Protein AF-A0A517R2V0-F1 (afdb_monomer_lite)

Sequence (103 aa):
MGILGSPGMGEMLVVGVIALLLFGKRLPEVARNVGKSVNELKRAMSGFTSEIDSVNRDLRSPTSSTPPSRSMPGREPTDETEFDVAAPKFSPPAAPVDAESKA

pLDDT: mean 74.87, std 18.7, range [41.28, 96.94]

Secondary structure (DSSP, 8-state):
----S---HHHHHHHHHHHHHHHGGGHHHHHHHHHHHHHHHHHHHHHHHHHHHHHHHHHT------PPP----------------------PPPP--------

Radius of gyration: 34.38 Å; chains: 1; bounding box: 70×46×91 Å

Organism: NCBI:txid2527980

Foldseek 3Di:
DDPDDDCDPVNVVVVVVVLCVVQPPCSVVVCVVVVVVVVVVVVVVVVVVVVVVVVVVVVVDDDDPDDPPPDDDDDDDDDDDDDDDCDPPPDPPDDDPDDDDDD

Structure (mmCIF, N/CA/C/O backbone):
data_AF-A0A517R2V0-F1
#
_entry.id   AF-A0A517R2V0-F1
#
loop_
_atom_site.group_PDB
_atom_site.id
_atom_site.type_symbol
_atom_site.label_atom_id
_atom_site.label_alt_id
_atom_site.label_comp_id
_atom_site.label_asym_id
_atom_site.label_entity_id
_atom_site.label_seq_id
_atom_site.pdbx_PDB_ins_code
_atom_site.Cartn_x
_atom_site.Cartn_y
_atom_site.Cartn_z
_atom_site.occupancy
_atom_site.B_iso_or_equiv
_atom_site.auth_seq_id
_atom_site.auth_comp_id
_atom_site.auth_asym_id
_atom_site.auth_atom_id
_atom_site.pdbx_PDB_model_num
ATOM 1 N N . MET A 1 1 ? 28.573 -5.316 -13.680 1.00 55.03 1 MET A N 1
ATOM 2 C CA . MET A 1 1 ? 27.931 -6.484 -13.040 1.00 55.03 1 MET A CA 1
ATOM 3 C C . MET A 1 1 ? 27.838 -6.207 -11.545 1.00 55.03 1 MET A C 1
ATOM 5 O O . MET A 1 1 ? 28.774 -6.499 -10.820 1.00 55.03 1 MET A O 1
ATOM 9 N N . GLY A 1 2 ? 26.768 -5.542 -11.103 1.00 61.50 2 GLY A N 1
ATOM 10 C CA . GLY A 1 2 ? 26.619 -5.099 -9.715 1.00 61.50 2 GLY A CA 1
ATOM 11 C C . GLY A 1 2 ? 25.208 -4.576 -9.473 1.00 61.50 2 GLY A C 1
ATOM 12 O O . GLY A 1 2 ? 24.913 -3.447 -9.833 1.00 61.50 2 GLY A O 1
ATOM 13 N N . ILE A 1 3 ? 24.363 -5.436 -8.905 1.00 61.50 3 ILE A N 1
ATOM 14 C CA . ILE A 1 3 ? 22.927 -5.228 -8.618 1.00 61.50 3 ILE A CA 1
ATOM 15 C C . ILE A 1 3 ? 22.645 -5.371 -7.107 1.00 61.50 3 ILE A C 1
ATOM 17 O O . ILE A 1 3 ? 21.580 -5.800 -6.683 1.00 61.50 3 ILE A O 1
ATOM 21 N N . LEU A 1 4 ? 23.662 -5.120 -6.274 1.00 67.94 4 LEU A N 1
ATOM 22 C CA . LEU A 1 4 ? 23.711 -5.518 -4.858 1.00 67.94 4 LEU A CA 1
ATOM 23 C C . LEU A 1 4 ? 23.807 -4.315 -3.902 1.00 67.94 4 LEU A C 1
ATOM 25 O O . LEU A 1 4 ? 24.388 -4.417 -2.826 1.00 67.94 4 LEU A O 1
ATOM 29 N N . GLY A 1 5 ? 23.268 -3.159 -4.302 1.00 70.44 5 GLY A N 1
ATOM 30 C CA . GLY A 1 5 ? 23.447 -1.890 -3.589 1.00 70.44 5 GLY A CA 1
ATOM 31 C C . GLY A 1 5 ? 22.210 -0.997 -3.611 1.00 70.44 5 GLY A C 1
ATOM 32 O O . GLY A 1 5 ? 22.304 0.138 -4.059 1.00 70.44 5 GLY A O 1
ATOM 33 N N . SER A 1 6 ? 21.086 -1.510 -3.095 1.00 71.75 6 SER A N 1
ATOM 34 C CA . SER A 1 6 ? 19.742 -0.906 -3.146 1.00 71.75 6 SER A CA 1
ATOM 35 C C . SER A 1 6 ? 19.133 -0.858 -4.559 1.00 71.75 6 SER A C 1
ATOM 37 O O . SER A 1 6 ? 19.790 -0.381 -5.485 1.00 71.75 6 SER A O 1
ATOM 39 N N . PRO A 1 7 ? 17.874 -1.301 -4.756 1.00 75.56 7 PRO A N 1
ATOM 40 C CA . PRO A 1 7 ? 17.208 -1.156 -6.041 1.00 75.56 7 PRO A CA 1
ATOM 41 C C . PRO A 1 7 ? 16.951 0.324 -6.329 1.00 75.56 7 PRO A C 1
ATOM 43 O O . PRO A 1 7 ? 16.073 0.961 -5.740 1.00 75.56 7 PRO A O 1
ATOM 46 N N . GLY A 1 8 ? 17.750 0.885 -7.235 1.00 85.62 8 GLY A N 1
ATOM 47 C CA . GLY A 1 8 ? 17.624 2.275 -7.657 1.00 85.62 8 GLY A CA 1
ATOM 48 C C . GLY A 1 8 ? 16.290 2.547 -8.359 1.00 85.62 8 GLY A C 1
ATOM 49 O O . GLY A 1 8 ? 15.601 1.632 -8.811 1.00 85.62 8 GLY A O 1
ATOM 50 N N . MET A 1 9 ? 15.950 3.830 -8.525 1.00 87.62 9 MET A N 1
ATOM 51 C CA . MET A 1 9 ? 14.705 4.261 -9.187 1.00 87.62 9 MET A CA 1
ATOM 52 C C . MET A 1 9 ? 14.493 3.595 -10.563 1.00 87.62 9 MET A C 1
ATOM 54 O O . MET A 1 9 ? 13.367 3.260 -10.920 1.00 87.62 9 MET A O 1
ATOM 58 N N . GLY A 1 10 ? 15.576 3.350 -11.313 1.00 89.62 10 GLY A N 1
ATOM 59 C CA . GLY A 1 10 ? 15.531 2.637 -12.593 1.00 89.62 10 GLY A CA 1
ATOM 60 C C . GLY A 1 10 ? 15.111 1.166 -12.474 1.00 89.62 10 GLY A C 1
ATOM 61 O O . GLY A 1 10 ? 14.281 0.711 -13.255 1.00 89.62 10 GLY A O 1
ATOM 62 N N . GLU A 1 11 ? 15.615 0.430 -11.479 1.00 88.88 11 GLU A N 1
ATOM 63 C CA . GLU A 1 11 ? 15.230 -0.973 -11.255 1.00 88.88 11 GLU A CA 1
ATOM 64 C C . GLU A 1 11 ? 13.774 -1.078 -10.788 1.00 88.88 11 GLU A C 1
ATOM 66 O O . GLU A 1 11 ? 13.020 -1.908 -11.297 1.00 88.88 11 GLU A O 1
ATOM 71 N N . MET A 1 12 ? 13.339 -0.174 -9.902 1.00 92.19 12 MET A N 1
ATOM 72 C CA . MET A 1 12 ? 11.935 -0.073 -9.485 1.00 92.19 12 MET A CA 1
ATOM 73 C C . MET A 1 12 ? 10.994 0.238 -10.659 1.00 92.19 12 MET A C 1
ATOM 75 O O . MET A 1 12 ? 9.905 -0.331 -10.732 1.00 92.19 12 MET A O 1
ATOM 79 N N . LEU A 1 13 ? 11.419 1.073 -11.615 1.00 93.81 13 LEU A N 1
ATOM 80 C CA . LEU A 1 13 ? 10.674 1.312 -12.854 1.00 93.81 13 LEU A CA 1
ATOM 81 C C . LEU A 1 13 ? 10.568 0.050 -13.721 1.00 93.81 13 LEU A C 1
ATOM 83 O O . LEU A 1 13 ? 9.475 -0.270 -14.183 1.00 93.81 13 LEU A O 1
ATOM 87 N N . VAL A 1 14 ? 11.664 -0.692 -13.914 1.00 94.81 14 VAL A N 1
ATOM 88 C CA . VAL A 1 14 ? 11.663 -1.942 -14.699 1.00 94.81 14 VAL A CA 1
ATOM 89 C C . VAL A 1 14 ? 10.756 -2.997 -14.058 1.00 94.81 14 VAL A C 1
ATOM 91 O O . VAL A 1 14 ? 9.918 -3.580 -14.747 1.00 94.81 14 VAL A O 1
ATOM 94 N N . VAL A 1 15 ? 10.851 -3.199 -12.739 1.00 94.06 15 VAL A N 1
ATOM 95 C CA . VAL A 1 15 ? 9.957 -4.106 -11.995 1.00 94.06 15 VAL A CA 1
ATOM 96 C C . VAL A 1 15 ? 8.501 -3.640 -12.090 1.00 94.06 15 VAL A C 1
ATOM 98 O O . VAL A 1 15 ? 7.613 -4.460 -12.323 1.00 94.06 15 VAL A O 1
ATOM 101 N N . GLY A 1 16 ? 8.249 -2.331 -11.987 1.00 94.56 16 GLY A N 1
ATOM 102 C CA . GLY A 1 16 ? 6.924 -1.738 -12.163 1.00 94.56 16 GLY A CA 1
ATOM 103 C C . GLY A 1 16 ? 6.330 -2.002 -13.550 1.00 94.56 16 GLY A C 1
ATOM 104 O O . GLY A 1 16 ? 5.172 -2.405 -13.644 1.00 94.56 16 GLY A O 1
ATOM 105 N N . VAL A 1 17 ? 7.119 -1.858 -14.619 1.00 96.38 17 VAL A N 1
ATOM 106 C CA . VAL A 1 17 ? 6.700 -2.170 -15.998 1.00 96.38 17 VAL A CA 1
ATOM 107 C C . VAL A 1 17 ? 6.412 -3.663 -16.165 1.00 96.38 17 VAL A C 1
ATOM 109 O O . VAL A 1 17 ? 5.366 -4.012 -16.708 1.00 96.38 17 VAL A O 1
ATOM 112 N N . ILE A 1 18 ? 7.270 -4.553 -15.655 1.00 96.56 18 ILE A N 1
ATOM 113 C CA . ILE A 1 18 ? 7.037 -6.009 -15.704 1.00 96.56 18 ILE A CA 1
ATOM 114 C C . ILE A 1 18 ? 5.745 -6.373 -14.958 1.00 96.56 18 ILE A C 1
ATOM 116 O O . ILE A 1 18 ? 4.907 -7.100 -15.491 1.00 96.56 18 ILE A O 1
ATOM 120 N N . ALA A 1 19 ? 5.529 -5.821 -13.763 1.00 95.81 19 ALA A N 1
ATOM 121 C CA . ALA A 1 19 ? 4.294 -6.023 -13.013 1.00 95.81 19 ALA A CA 1
ATOM 122 C C . ALA A 1 19 ? 3.067 -5.480 -13.771 1.00 95.81 19 ALA A C 1
ATOM 124 O O . ALA A 1 19 ? 2.012 -6.115 -13.775 1.00 95.81 19 ALA A O 1
ATOM 125 N N . LEU A 1 20 ? 3.196 -4.350 -14.471 1.00 96.25 20 LEU A N 1
ATOM 126 C CA . LEU A 1 20 ? 2.124 -3.798 -15.300 1.00 96.25 20 LEU A CA 1
ATOM 127 C C . LEU A 1 20 ? 1.840 -4.656 -16.547 1.00 96.25 20 LEU A C 1
ATOM 129 O O . LEU A 1 20 ? 0.691 -4.723 -16.969 1.00 96.25 20 LEU A O 1
ATOM 133 N N . LEU A 1 21 ? 2.827 -5.362 -17.104 1.00 96.62 21 LEU A N 1
ATOM 134 C CA . LEU A 1 21 ? 2.610 -6.328 -18.190 1.00 96.62 21 LEU A CA 1
ATOM 135 C C . LEU A 1 21 ? 1.931 -7.618 -17.699 1.00 96.62 21 LEU A C 1
ATOM 137 O O . LEU A 1 21 ? 1.060 -8.144 -18.387 1.00 96.62 21 LEU A O 1
ATOM 141 N N . LEU A 1 22 ? 2.287 -8.105 -16.505 1.00 96.25 22 LEU A N 1
ATOM 142 C CA . LEU A 1 22 ? 1.713 -9.326 -15.922 1.00 96.25 22 LEU A CA 1
ATOM 143 C C . LEU A 1 22 ? 0.291 -9.122 -15.370 1.00 96.25 22 LEU A C 1
ATOM 145 O O . LEU A 1 22 ? -0.586 -9.958 -15.583 1.00 96.25 22 LEU A O 1
ATOM 149 N N . PHE A 1 23 ? 0.050 -8.018 -14.655 1.00 95.81 23 PHE A N 1
ATOM 150 C CA . PHE A 1 23 ? -1.225 -7.750 -13.977 1.00 95.81 23 PHE A CA 1
ATOM 151 C C . PHE A 1 23 ? -2.111 -6.733 -14.715 1.00 95.81 23 PHE A C 1
ATOM 153 O O . PHE A 1 23 ? -3.332 -6.719 -14.520 1.00 95.81 23 PHE A O 1
ATOM 160 N N . GLY A 1 24 ? -1.537 -5.863 -15.552 1.00 95.25 24 GLY A N 1
ATOM 161 C CA . GLY A 1 24 ? -2.267 -4.814 -16.266 1.00 95.25 24 GLY A CA 1
ATOM 162 C C . GLY A 1 24 ? -3.121 -3.955 -15.336 1.00 95.25 24 GLY A C 1
ATOM 163 O O . GLY A 1 24 ? -2.720 -3.570 -14.237 1.00 95.25 24 GLY A O 1
ATOM 164 N N . LYS A 1 25 ? -4.371 -3.728 -15.750 1.00 95.19 25 LYS A N 1
ATOM 165 C CA . LYS A 1 25 ? -5.397 -3.017 -14.970 1.00 95.19 25 LYS A CA 1
ATOM 166 C C . LYS A 1 25 ? -5.744 -3.649 -13.609 1.00 95.19 25 LYS A C 1
ATOM 168 O O . LYS A 1 25 ? -6.411 -2.993 -12.815 1.00 95.19 25 LYS A O 1
ATOM 173 N N . ARG A 1 26 ? -5.299 -4.880 -13.315 1.00 95.81 26 ARG A N 1
ATOM 174 C CA . ARG A 1 26 ? -5.482 -5.524 -12.000 1.00 95.81 26 ARG A CA 1
ATOM 175 C C . ARG A 1 26 ? -4.395 -5.153 -10.989 1.00 95.81 26 ARG A C 1
ATOM 177 O O . ARG A 1 26 ? -4.595 -5.384 -9.803 1.00 95.81 26 ARG A O 1
ATOM 184 N N . LEU A 1 27 ? -3.281 -4.538 -11.402 1.00 95.94 27 LEU A N 1
ATOM 185 C CA . LEU A 1 27 ? -2.230 -4.093 -10.477 1.00 95.94 27 LEU A CA 1
ATOM 186 C C . LEU A 1 27 ? -2.764 -3.239 -9.297 1.00 95.94 27 LEU A C 1
ATOM 188 O O . LEU A 1 27 ? -2.463 -3.585 -8.154 1.00 95.94 27 LEU A O 1
ATOM 192 N N . PRO A 1 28 ? -3.596 -2.188 -9.497 1.00 93.38 28 PRO A N 1
ATOM 193 C CA . PRO A 1 28 ? -4.162 -1.419 -8.381 1.00 93.38 28 PRO A CA 1
ATOM 194 C C . PRO A 1 28 ? -5.153 -2.217 -7.517 1.00 93.38 28 PRO A C 1
ATOM 196 O O . PRO A 1 28 ? -5.317 -1.911 -6.339 1.00 93.38 28 PRO A O 1
ATOM 199 N N . GLU A 1 29 ? -5.811 -3.236 -8.073 1.00 96.38 29 GLU A N 1
ATOM 200 C CA . GLU A 1 29 ? -6.708 -4.141 -7.342 1.00 96.38 29 GLU A CA 1
ATOM 201 C C . GLU A 1 29 ? -5.899 -5.063 -6.412 1.00 96.38 29 GLU A C 1
ATOM 203 O O . GLU A 1 29 ? -6.171 -5.129 -5.212 1.00 96.38 29 GLU A O 1
ATOM 208 N N . VAL A 1 30 ? -4.829 -5.677 -6.930 1.00 95.94 30 VAL A N 1
ATOM 209 C CA . VAL A 1 30 ? -3.884 -6.496 -6.152 1.00 95.94 30 VAL A CA 1
ATOM 210 C C . VAL A 1 30 ? -3.195 -5.660 -5.071 1.00 95.94 30 VAL A C 1
ATOM 212 O O . VAL A 1 30 ? -3.190 -6.061 -3.909 1.00 95.94 30 VAL A O 1
ATOM 215 N N . ALA A 1 31 ? -2.687 -4.471 -5.410 1.00 95.62 31 ALA A N 1
ATOM 216 C CA . ALA A 1 31 ? -2.044 -3.573 -4.449 1.00 95.62 31 ALA A CA 1
ATOM 217 C C . ALA A 1 31 ? -3.002 -3.131 -3.327 1.00 95.62 31 ALA A C 1
ATOM 219 O O . ALA A 1 31 ? -2.600 -3.064 -2.166 1.00 95.62 31 ALA A O 1
ATOM 220 N N . ARG A 1 32 ? -4.283 -2.889 -3.639 1.00 96.25 32 ARG A N 1
ATOM 221 C CA . ARG A 1 32 ? -5.324 -2.616 -2.633 1.00 96.25 32 ARG A CA 1
ATOM 222 C C . ARG A 1 32 ? -5.592 -3.818 -1.731 1.00 96.25 32 ARG A C 1
ATOM 224 O O . ARG A 1 32 ? -5.751 -3.628 -0.528 1.00 96.25 32 ARG A O 1
ATOM 231 N N . ASN A 1 33 ? -5.647 -5.027 -2.283 1.00 96.25 33 ASN A N 1
ATOM 232 C CA . ASN A 1 33 ? -5.923 -6.238 -1.510 1.00 96.25 33 ASN A CA 1
ATOM 233 C C . ASN A 1 33 ? -4.751 -6.576 -0.573 1.00 96.25 33 ASN A C 1
ATOM 235 O O . ASN A 1 33 ? -4.960 -6.707 0.630 1.00 96.25 33 ASN A O 1
ATOM 239 N N . VAL A 1 34 ? -3.516 -6.581 -1.086 1.00 96.56 34 VAL A N 1
ATOM 240 C CA . VAL A 1 34 ? -2.295 -6.747 -0.273 1.00 96.56 34 VAL A CA 1
ATOM 241 C C . VAL A 1 34 ? -2.164 -5.620 0.756 1.00 96.56 34 VAL A C 1
ATOM 243 O O . VAL A 1 34 ? -1.889 -5.877 1.925 1.00 96.56 34 VAL A O 1
ATOM 246 N N . GLY A 1 35 ? -2.421 -4.371 0.356 1.00 95.12 35 GLY A N 1
ATOM 247 C CA . GLY A 1 35 ? -2.364 -3.208 1.242 1.00 95.12 35 GLY A CA 1
ATOM 248 C C . GLY A 1 35 ? -3.349 -3.283 2.411 1.00 95.12 35 GLY A C 1
ATOM 249 O O . GLY A 1 35 ? -2.991 -2.892 3.519 1.00 95.12 35 GLY A O 1
ATOM 250 N N . LYS A 1 36 ? -4.556 -3.833 2.208 1.00 96.44 36 LYS A N 1
ATOM 251 C CA . LYS A 1 36 ? -5.505 -4.118 3.299 1.00 96.44 36 LYS A CA 1
ATOM 252 C C . LYS A 1 36 ? -4.939 -5.152 4.270 1.00 96.44 36 LYS A C 1
ATOM 254 O O . LYS A 1 36 ? -4.859 -4.852 5.457 1.00 96.44 36 LYS A O 1
ATOM 259 N N . SER A 1 37 ? -4.459 -6.294 3.771 1.00 96.12 37 SER A N 1
ATOM 260 C CA . SER A 1 37 ? -3.883 -7.356 4.609 1.00 96.12 37 SER A CA 1
ATOM 261 C C . SER A 1 37 ? -2.662 -6.885 5.410 1.00 96.12 37 SER A C 1
ATOM 263 O O . SER A 1 37 ? -2.556 -7.182 6.596 1.00 96.12 37 SER A O 1
ATOM 265 N N . VAL A 1 38 ? -1.768 -6.093 4.806 1.00 96.94 38 VAL A N 1
ATOM 266 C CA . VAL A 1 38 ? -0.617 -5.488 5.506 1.00 96.94 38 VAL A CA 1
ATOM 267 C C . VAL A 1 38 ? -1.069 -4.459 6.548 1.00 96.94 38 VAL A C 1
ATOM 269 O O . VAL A 1 38 ? -0.483 -4.372 7.626 1.00 96.94 38 VAL A O 1
ATOM 272 N N . ASN A 1 39 ? -2.119 -3.685 6.265 1.00 96.50 39 ASN A N 1
ATOM 273 C CA . ASN A 1 39 ? -2.666 -2.715 7.211 1.00 96.50 39 ASN A CA 1
ATOM 274 C C . ASN A 1 39 ? -3.324 -3.418 8.412 1.00 96.50 39 ASN A C 1
ATOM 276 O O . ASN A 1 39 ? -3.045 -3.060 9.551 1.00 96.50 39 ASN A O 1
ATOM 280 N N . GLU A 1 40 ? -4.142 -4.446 8.184 1.00 96.19 40 GLU A N 1
ATOM 281 C CA . GLU A 1 40 ? -4.736 -5.288 9.235 1.00 96.19 40 GLU A CA 1
ATOM 282 C C . GLU A 1 40 ? -3.662 -5.979 10.084 1.00 96.19 40 GLU A C 1
ATOM 284 O O . GLU A 1 40 ? -3.695 -5.851 11.310 1.00 96.19 40 GLU A O 1
ATOM 289 N N . LEU A 1 41 ? -2.644 -6.578 9.451 1.00 96.38 41 LEU A N 1
ATOM 290 C CA . LEU A 1 41 ? -1.469 -7.119 10.138 1.00 96.38 41 LEU A CA 1
ATOM 291 C C . LEU A 1 41 ? -0.783 -6.054 11.006 1.00 96.38 41 LEU A C 1
ATOM 293 O O . LEU A 1 41 ? -0.498 -6.312 12.172 1.00 96.38 41 LEU A O 1
ATOM 297 N N . LYS A 1 42 ? -0.577 -4.836 10.486 1.00 95.44 42 LYS A N 1
ATOM 298 C CA . LYS A 1 42 ? 0.015 -3.733 11.257 1.00 95.44 42 LYS A CA 1
ATOM 299 C C . LYS A 1 42 ? -0.825 -3.374 12.487 1.00 95.44 42 LYS A C 1
ATOM 301 O O . LYS A 1 42 ? -0.246 -3.184 13.552 1.00 95.44 42 LYS A O 1
ATOM 306 N N . ARG A 1 43 ? -2.161 -3.299 12.378 1.00 95.12 43 ARG A N 1
ATOM 307 C CA . ARG A 1 43 ? -3.038 -3.039 13.542 1.00 95.12 43 ARG A CA 1
ATOM 308 C C . ARG A 1 43 ? -2.936 -4.158 14.577 1.00 95.12 43 ARG A C 1
ATOM 310 O O . ARG A 1 43 ? -2.782 -3.850 15.754 1.00 95.12 43 ARG A O 1
ATOM 317 N N . ALA A 1 44 ? -2.975 -5.418 14.142 1.00 93.44 44 ALA A N 1
ATOM 318 C CA . ALA A 1 44 ? -2.826 -6.567 15.033 1.00 93.44 44 ALA A CA 1
ATOM 319 C C . ALA A 1 44 ? -1.472 -6.529 15.765 1.00 93.44 44 ALA A C 1
ATOM 321 O O . ALA A 1 44 ? -1.437 -6.565 16.991 1.00 93.44 44 ALA A O 1
ATOM 322 N N . MET A 1 45 ? -0.369 -6.343 15.030 1.00 93.94 45 MET A N 1
ATOM 323 C CA . MET A 1 45 ? 0.977 -6.216 15.604 1.00 93.94 45 MET A CA 1
ATOM 324 C C . MET A 1 45 ? 1.086 -5.054 16.600 1.00 93.94 45 MET A C 1
ATOM 326 O O . MET A 1 45 ? 1.641 -5.245 17.676 1.00 93.94 45 MET A O 1
ATOM 330 N N . SER A 1 46 ? 0.525 -3.876 16.294 1.00 93.56 46 SER A N 1
ATOM 331 C CA . SER A 1 46 ? 0.514 -2.743 17.234 1.00 93.56 46 SER A CA 1
ATOM 332 C C . SER A 1 46 ? -0.279 -3.030 18.514 1.00 93.56 46 SER A C 1
ATOM 334 O O . SER A 1 46 ? 0.145 -2.598 19.584 1.00 93.56 46 SER A O 1
ATOM 336 N N . GLY A 1 47 ? -1.385 -3.778 18.424 1.00 90.69 47 GLY A N 1
ATOM 337 C CA . GLY A 1 47 ? -2.126 -4.259 19.594 1.00 90.69 47 GLY A CA 1
ATOM 338 C C . GLY A 1 47 ? -1.266 -5.166 20.474 1.00 90.69 47 GLY A C 1
ATOM 339 O O . GLY A 1 47 ? -1.079 -4.871 21.653 1.00 90.69 47 GLY A O 1
ATOM 340 N N . PHE A 1 48 ? -0.653 -6.197 19.880 1.00 92.25 48 PHE A N 1
ATOM 341 C CA . PHE A 1 48 ? 0.223 -7.125 20.605 1.00 92.25 48 PHE A CA 1
ATOM 342 C C . PHE A 1 48 ? 1.426 -6.429 21.257 1.00 92.25 48 PHE A C 1
ATOM 344 O O . PHE A 1 48 ? 1.747 -6.730 22.403 1.00 92.25 48 PHE A O 1
ATOM 351 N N . THR A 1 49 ? 2.081 -5.474 20.582 1.00 88.06 49 THR A N 1
ATOM 352 C CA . THR A 1 49 ? 3.181 -4.704 21.196 1.00 88.06 49 THR A CA 1
ATOM 353 C C . THR A 1 49 ? 2.700 -3.91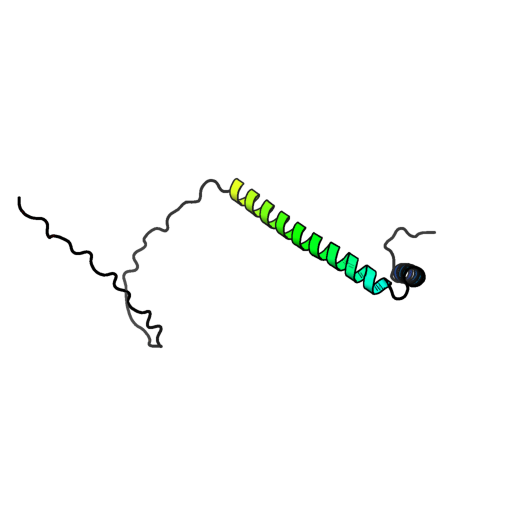9 22.418 1.00 88.06 49 THR A C 1
ATOM 355 O O . THR A 1 49 ? 3.341 -3.984 23.464 1.00 88.06 49 THR A O 1
ATOM 358 N N . SER A 1 50 ? 1.552 -3.237 22.323 1.00 87.75 50 SER A N 1
ATOM 359 C CA . SER A 1 50 ? 0.992 -2.468 23.442 1.00 87.75 50 SER A CA 1
ATOM 360 C C . SER A 1 50 ? 0.613 -3.350 24.636 1.00 87.75 50 SER A C 1
ATOM 362 O O . SER A 1 50 ? 0.774 -2.932 25.783 1.00 87.75 50 SER A O 1
ATOM 364 N N . GLU A 1 51 ? 0.107 -4.558 24.388 1.00 84.69 51 GLU A N 1
ATOM 365 C CA . GLU A 1 51 ? -0.252 -5.519 25.436 1.00 84.69 51 GLU A CA 1
ATOM 366 C C . GLU A 1 51 ? 1.001 -6.086 26.126 1.00 84.69 51 GLU A C 1
ATOM 368 O O . GLU A 1 51 ? 1.082 -6.085 27.354 1.00 84.69 51 GLU A O 1
ATOM 373 N N . ILE A 1 52 ? 2.030 -6.460 25.356 1.00 86.81 52 ILE A N 1
ATOM 374 C CA . ILE A 1 52 ? 3.318 -6.946 25.883 1.00 86.81 52 ILE A CA 1
ATOM 375 C C . ILE A 1 52 ? 4.024 -5.876 26.734 1.00 86.81 52 ILE A C 1
ATOM 377 O O . ILE A 1 52 ? 4.515 -6.190 27.821 1.00 86.81 52 ILE A O 1
ATOM 381 N N . ASP A 1 53 ? 4.048 -4.616 26.287 1.00 85.19 53 ASP A N 1
ATOM 382 C CA . ASP A 1 53 ? 4.625 -3.508 27.064 1.00 85.19 53 ASP A CA 1
ATOM 383 C C . ASP A 1 53 ? 3.837 -3.222 28.353 1.00 85.19 53 ASP A C 1
ATOM 385 O O . ASP A 1 53 ? 4.431 -2.837 29.366 1.00 85.19 53 ASP A O 1
ATOM 389 N N . SER A 1 54 ? 2.518 -3.444 28.342 1.00 81.88 54 SER A N 1
ATOM 390 C CA . SER A 1 54 ? 1.665 -3.309 29.531 1.00 81.88 54 SER A CA 1
ATOM 391 C C . SER A 1 54 ? 1.962 -4.418 30.543 1.00 81.88 54 SER A C 1
ATOM 393 O O . SER A 1 54 ? 2.337 -4.125 31.676 1.00 81.88 54 SER A O 1
ATOM 395 N N . VAL A 1 55 ? 1.955 -5.685 30.112 1.00 80.62 55 VAL A N 1
ATOM 396 C CA . VAL A 1 55 ? 2.283 -6.840 30.970 1.00 80.62 55 VAL A CA 1
ATOM 397 C C . VAL A 1 55 ? 3.700 -6.732 31.550 1.00 80.62 55 VAL A C 1
ATOM 399 O O . VAL A 1 55 ? 3.909 -6.989 32.734 1.00 80.62 55 VAL A O 1
ATOM 402 N N . ASN A 1 56 ? 4.686 -6.296 30.760 1.00 81.81 56 ASN A N 1
ATOM 403 C CA . ASN A 1 56 ? 6.055 -6.066 31.241 1.00 81.81 56 ASN A CA 1
ATOM 404 C C . ASN A 1 56 ? 6.126 -4.932 32.285 1.00 81.81 56 ASN A C 1
ATOM 406 O O . ASN A 1 56 ? 6.932 -5.001 33.214 1.00 81.81 56 ASN A O 1
ATOM 410 N N . ARG A 1 57 ? 5.279 -3.899 32.176 1.00 81.00 57 ARG A N 1
ATOM 411 C CA . ARG A 1 57 ? 5.177 -2.821 33.175 1.00 81.00 57 ARG A CA 1
ATOM 412 C C . ARG A 1 57 ? 4.540 -3.307 34.478 1.00 81.00 57 ARG A C 1
ATOM 414 O O . ARG A 1 57 ? 5.053 -2.978 35.551 1.00 81.00 57 ARG A O 1
ATOM 421 N N . ASP A 1 58 ? 3.484 -4.108 34.381 1.00 76.56 58 ASP A N 1
ATOM 422 C CA . ASP A 1 58 ? 2.767 -4.667 35.531 1.00 76.56 58 ASP A CA 1
ATOM 423 C C . ASP A 1 58 ? 3.659 -5.646 36.313 1.00 76.56 58 ASP A C 1
ATOM 425 O O . ASP A 1 58 ? 3.803 -5.528 37.531 1.00 76.56 58 ASP A O 1
ATOM 429 N N . LEU A 1 59 ? 4.381 -6.529 35.611 1.00 75.00 59 LEU A N 1
ATOM 430 C CA . LEU A 1 59 ? 5.368 -7.442 36.209 1.00 75.00 59 LEU A CA 1
ATOM 431 C C . LEU A 1 59 ? 6.579 -6.724 36.837 1.00 75.00 59 LEU A C 1
ATOM 433 O O . LEU A 1 59 ? 7.276 -7.305 37.669 1.00 75.00 59 LEU A O 1
ATOM 437 N N . ARG A 1 60 ? 6.845 -5.469 36.453 1.00 71.12 60 ARG A N 1
ATOM 438 C CA . ARG A 1 60 ? 7.938 -4.639 36.993 1.00 71.12 60 ARG A CA 1
ATOM 439 C C . ARG A 1 60 ? 7.528 -3.735 38.156 1.00 71.12 60 ARG A C 1
ATOM 441 O O . ARG A 1 60 ? 8.412 -3.092 38.718 1.00 71.12 60 ARG A O 1
ATOM 448 N N . SER A 1 61 ? 6.246 -3.693 38.529 1.00 59.19 61 SER A N 1
ATOM 449 C CA . SER A 1 61 ? 5.728 -2.768 39.551 1.00 59.19 61 SER A CA 1
ATOM 450 C C . SER A 1 61 ? 5.168 -3.450 40.814 1.00 59.19 61 SER A C 1
ATOM 452 O O . SER A 1 61 ? 4.007 -3.230 41.164 1.00 59.19 61 SER A O 1
ATOM 454 N N . PRO A 1 62 ? 5.967 -4.216 41.585 1.00 60.22 62 PRO A N 1
ATOM 455 C CA . PRO A 1 62 ? 5.665 -4.415 42.994 1.00 60.22 62 PRO A CA 1
ATOM 456 C C . PRO A 1 62 ? 6.038 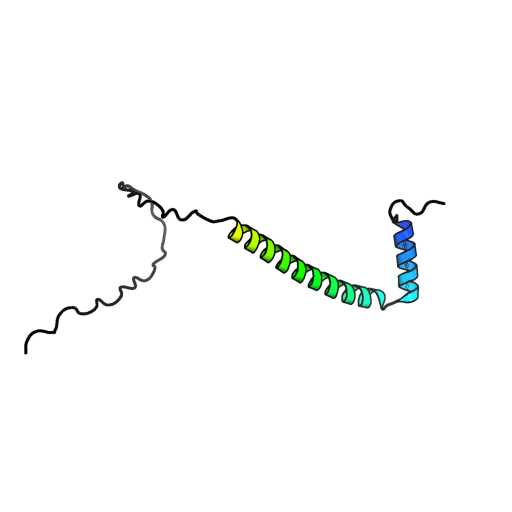-3.141 43.776 1.00 60.22 62 PRO A C 1
ATOM 458 O O . PRO A 1 62 ? 7.194 -2.737 43.789 1.00 60.22 62 PRO A O 1
ATOM 461 N N . THR A 1 63 ? 5.068 -2.563 44.489 1.00 60.41 63 THR A N 1
ATOM 462 C CA . THR A 1 63 ? 5.191 -1.408 45.407 1.00 60.41 63 THR A CA 1
ATOM 463 C C . THR A 1 63 ? 5.241 0.008 44.796 1.00 60.41 63 THR A C 1
ATOM 465 O O . THR A 1 63 ? 6.279 0.544 44.422 1.00 60.41 63 THR A O 1
ATOM 468 N N . SER A 1 64 ? 4.082 0.674 44.799 1.00 56.22 64 SER A N 1
ATOM 469 C CA . SER A 1 64 ? 3.962 2.146 44.852 1.00 56.22 64 SER A CA 1
ATOM 470 C C . SER A 1 64 ? 2.589 2.601 45.381 1.00 56.22 64 SER A C 1
ATOM 472 O O . SER A 1 64 ? 2.060 3.647 45.011 1.00 56.22 64 SER A O 1
ATOM 474 N N . SER A 1 65 ? 2.006 1.831 46.307 1.00 57.25 65 SER A N 1
ATOM 475 C CA . SER A 1 65 ? 0.805 2.225 47.049 1.00 57.25 65 SER A CA 1
ATOM 476 C C . SER A 1 65 ? 1.153 3.215 48.168 1.00 57.25 65 SER A C 1
ATOM 478 O O . SER A 1 65 ? 1.231 2.840 49.339 1.00 57.25 65 SER A O 1
ATOM 480 N N . THR A 1 66 ? 1.340 4.486 47.810 1.00 53.88 66 THR A N 1
ATOM 481 C CA . THR A 1 66 ? 1.381 5.602 48.767 1.00 53.88 66 THR A CA 1
ATOM 482 C C . THR A 1 66 ? 0.062 6.371 48.672 1.00 53.88 66 THR A C 1
ATOM 484 O O . THR A 1 66 ? -0.156 7.048 47.665 1.00 53.88 66 THR A O 1
ATOM 487 N N . PRO A 1 67 ? -0.841 6.295 49.669 1.00 59.88 67 PRO A N 1
ATOM 488 C CA . PRO A 1 67 ? -2.039 7.128 49.667 1.00 59.88 67 PRO A CA 1
ATOM 489 C C . PRO A 1 67 ? -1.637 8.609 49.795 1.00 59.88 67 PRO A C 1
ATOM 491 O O . PRO A 1 67 ? -0.742 8.923 50.586 1.00 59.88 67 PRO A O 1
ATOM 494 N N . PRO A 1 68 ? -2.266 9.536 49.047 1.00 58.81 68 PRO A N 1
ATOM 495 C CA . PRO A 1 68 ? -1.935 10.951 49.140 1.00 58.81 68 PRO A CA 1
ATOM 496 C C . PRO A 1 68 ? -2.223 11.467 50.554 1.00 58.81 68 PRO A C 1
ATOM 498 O O . PRO A 1 68 ? -3.352 11.398 51.044 1.00 58.81 68 PRO A O 1
ATOM 501 N N . SER A 1 69 ? -1.177 11.974 51.211 1.00 50.81 69 SER A N 1
ATOM 502 C CA . SER A 1 69 ? -1.277 12.548 52.551 1.00 50.81 69 SER A CA 1
ATOM 503 C C . SER A 1 69 ? -2.272 13.709 52.565 1.00 50.81 69 SER A C 1
ATOM 505 O O . SER A 1 69 ? -2.286 14.552 51.666 1.00 50.81 69 SER A O 1
ATOM 507 N N . ARG A 1 70 ? -3.117 13.744 53.597 1.00 56.38 70 ARG A N 1
ATOM 508 C CA . ARG A 1 70 ? -4.255 14.660 53.724 1.00 56.38 70 ARG A CA 1
ATOM 509 C C . ARG A 1 70 ? -3.794 16.051 54.178 1.00 56.38 70 ARG A C 1
ATOM 511 O O . ARG A 1 70 ? -4.057 16.463 55.307 1.00 56.38 70 ARG A O 1
ATOM 518 N N . SER A 1 71 ? -3.097 16.765 53.301 1.00 46.31 71 SER A N 1
ATOM 519 C CA . SER A 1 71 ? -2.649 18.141 53.535 1.00 46.31 71 SER A CA 1
ATOM 520 C C . SER A 1 71 ? -3.841 19.099 53.572 1.00 46.31 71 SER A C 1
ATOM 522 O O . SER A 1 71 ? -4.379 19.465 52.532 1.00 46.31 71 SER A O 1
ATOM 524 N N . ME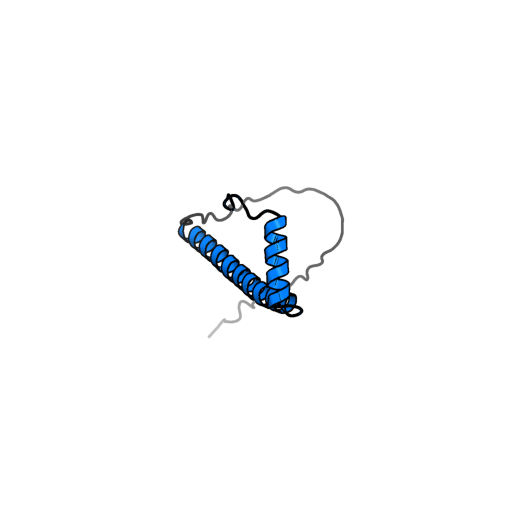T A 1 72 ? -4.249 19.506 54.777 1.00 53.78 72 MET A N 1
ATOM 525 C CA . MET A 1 72 ? -5.196 20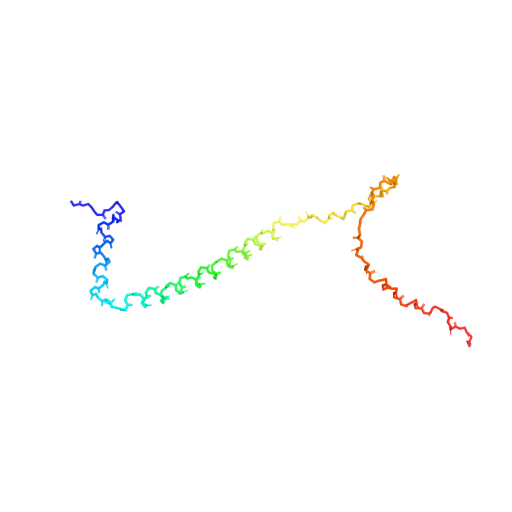.605 55.010 1.00 53.78 72 MET A CA 1
ATOM 526 C C . MET A 1 72 ? -4.673 21.917 54.396 1.00 53.78 72 MET A C 1
ATOM 528 O O . MET A 1 72 ? -3.618 22.385 54.829 1.00 53.78 72 MET A O 1
ATOM 532 N N . PRO A 1 73 ? -5.412 22.578 53.488 1.00 48.81 73 PRO A N 1
ATOM 533 C CA . PRO A 1 73 ? -5.174 23.964 53.128 1.00 48.81 73 PRO A CA 1
ATOM 534 C C . PRO A 1 73 ? -6.151 24.850 53.909 1.00 48.81 73 PRO A C 1
ATOM 536 O O . PRO A 1 73 ? -7.249 25.158 53.453 1.00 48.81 73 PRO A O 1
ATOM 539 N N . GLY A 1 74 ? -5.755 25.265 55.110 1.00 54.38 74 GLY A N 1
ATOM 540 C CA . GLY A 1 74 ? -6.370 26.435 55.727 1.00 54.38 74 GLY A CA 1
ATOM 541 C C . GLY A 1 74 ? -5.700 27.690 55.178 1.00 54.38 74 GLY A C 1
ATOM 542 O O . GLY A 1 74 ? -4.493 27.815 55.385 1.00 54.38 74 GLY A O 1
ATOM 543 N N . ARG A 1 75 ? -6.470 28.569 54.506 1.00 41.28 75 ARG A N 1
ATOM 544 C CA . ARG A 1 75 ? -6.349 30.051 54.435 1.00 41.28 75 ARG A CA 1
ATOM 545 C C . ARG A 1 75 ? -6.964 30.618 53.141 1.00 41.28 75 ARG A C 1
ATOM 547 O O . ARG A 1 75 ? -6.339 30.597 52.089 1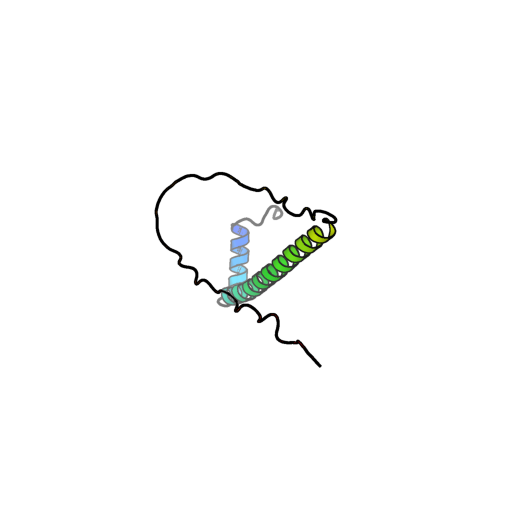.00 41.28 75 ARG A O 1
ATOM 554 N N . GLU A 1 76 ? -8.168 31.172 53.270 1.00 43.03 76 GLU A N 1
ATOM 555 C CA . GLU A 1 76 ? -8.741 32.213 52.391 1.00 43.03 76 GLU A CA 1
ATOM 556 C C . GLU A 1 76 ? -7.868 33.498 52.461 1.00 43.03 76 GLU A C 1
ATOM 558 O O . GLU A 1 76 ? -7.183 33.663 53.483 1.00 43.03 76 GLU A O 1
ATOM 563 N N . PRO A 1 77 ? -7.827 34.400 51.443 1.00 50.53 77 PRO A N 1
ATOM 564 C CA . PRO A 1 77 ? -9.029 35.026 50.853 1.00 50.53 77 PRO A CA 1
ATOM 565 C C . PRO A 1 77 ? -9.014 35.356 49.336 1.00 50.53 77 PRO A C 1
ATOM 567 O O . PRO A 1 77 ? -7.967 35.301 48.704 1.00 50.53 77 PRO A O 1
ATOM 570 N N . THR A 1 78 ? -10.205 35.718 48.818 1.00 45.53 78 THR A N 1
ATOM 571 C CA . THR A 1 78 ? -10.532 36.697 47.737 1.00 45.53 78 THR A CA 1
ATOM 572 C C . THR A 1 78 ? -9.501 36.927 46.613 1.00 45.53 78 THR A C 1
ATOM 574 O O . THR A 1 78 ? -8.371 37.318 46.887 1.00 45.53 78 THR A O 1
ATOM 577 N N . ASP A 1 79 ? -9.817 36.889 45.321 1.00 45.66 79 ASP A N 1
ATOM 578 C CA . ASP A 1 79 ? -11.107 36.865 44.605 1.00 45.66 79 ASP A CA 1
ATOM 579 C C . ASP A 1 79 ? -10.820 36.324 43.162 1.00 45.66 79 ASP A C 1
ATOM 581 O O . ASP A 1 79 ? -9.769 35.713 42.970 1.00 45.66 79 ASP A O 1
ATOM 585 N N . GLU A 1 80 ? -11.639 36.365 42.101 1.00 49.94 80 GLU A N 1
ATOM 586 C CA . GLU A 1 80 ? -12.777 37.214 41.700 1.00 49.94 80 GLU A CA 1
ATOM 587 C C . GLU A 1 80 ? -13.922 36.398 41.052 1.00 49.94 80 GLU A C 1
ATOM 589 O O . GLU A 1 80 ? -13.840 35.184 40.863 1.00 49.94 80 GLU A O 1
ATOM 594 N N . THR A 1 81 ? -15.018 37.082 40.708 1.00 54.78 81 THR A N 1
ATOM 595 C CA . THR A 1 81 ? -16.151 36.559 39.926 1.00 54.78 81 THR A CA 1
ATOM 596 C C . THR A 1 81 ? -15.754 36.114 38.513 1.00 54.78 81 THR A C 1
ATOM 598 O O . THR A 1 81 ? -15.293 36.961 37.759 1.00 54.78 81 THR A O 1
ATOM 601 N N . GLU A 1 82 ? -16.099 34.884 38.094 1.00 52.28 82 GLU A N 1
ATOM 602 C CA . GLU A 1 82 ? -16.920 34.670 36.881 1.00 52.28 82 GLU A CA 1
ATOM 603 C C . GLU A 1 82 ? -17.618 33.278 36.844 1.00 52.28 82 GLU A C 1
ATOM 605 O O . GLU A 1 82 ? -17.278 32.356 37.576 1.00 52.28 82 GLU A O 1
ATOM 610 N N . PHE A 1 83 ? -18.664 33.186 36.024 1.00 41.31 83 PHE A N 1
AT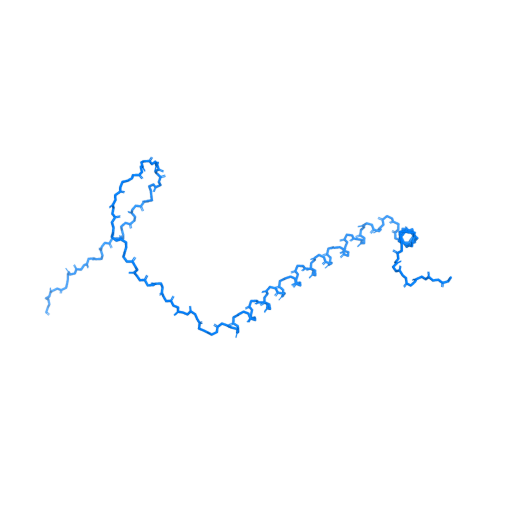OM 611 C CA . PHE A 1 83 ? -19.863 32.340 36.055 1.00 41.31 83 PHE A CA 1
ATOM 612 C C . PHE A 1 83 ? -19.777 30.794 36.116 1.00 41.31 83 PHE A C 1
ATOM 614 O O . PHE A 1 83 ? -19.078 30.130 35.360 1.00 41.31 83 PHE A O 1
ATOM 621 N N . ASP A 1 84 ? -20.694 30.261 36.934 1.00 56.69 84 ASP A N 1
ATOM 622 C CA . ASP A 1 84 ? -21.671 29.199 36.619 1.00 56.69 84 ASP A CA 1
ATOM 623 C C . ASP A 1 84 ? -21.193 27.859 36.015 1.00 56.69 84 ASP A C 1
ATOM 625 O O . ASP A 1 84 ? -21.144 27.657 34.803 1.00 56.69 84 ASP A O 1
ATOM 629 N N . VAL A 1 85 ? -21.058 26.863 36.899 1.00 53.56 85 VAL A N 1
ATOM 630 C CA . VAL A 1 85 ? -21.648 25.541 36.634 1.00 53.56 85 VAL A CA 1
ATOM 631 C C . VAL A 1 85 ? -22.455 25.118 37.860 1.00 53.56 85 VAL A C 1
ATOM 633 O O . VAL A 1 85 ? -21.924 24.513 38.797 1.00 53.56 85 VAL A O 1
ATOM 636 N N . ALA A 1 86 ? -23.750 25.431 37.872 1.00 64.06 86 ALA A N 1
ATOM 637 C CA . ALA A 1 86 ? -24.689 24.975 38.894 1.00 64.06 86 ALA A CA 1
ATOM 638 C C . ALA A 1 86 ? -24.906 23.444 38.845 1.00 64.06 86 ALA A C 1
ATOM 640 O O . ALA A 1 86 ? -25.939 22.950 38.390 1.00 64.06 86 ALA A O 1
ATOM 641 N N . ALA A 1 87 ? -23.937 22.675 39.351 1.00 70.81 87 ALA A N 1
ATOM 642 C CA . ALA A 1 87 ? -24.090 21.244 39.589 1.00 70.81 87 ALA A CA 1
ATOM 643 C C . ALA A 1 87 ? -25.286 21.008 40.540 1.00 70.81 87 ALA A C 1
ATOM 645 O O . ALA A 1 87 ? -25.271 21.520 41.668 1.00 70.81 87 ALA A O 1
ATOM 646 N N . PRO A 1 88 ? -26.330 20.257 40.131 1.00 69.25 88 PRO A N 1
ATOM 647 C CA . PRO A 1 88 ? -27.502 20.043 40.970 1.00 69.25 88 PRO A CA 1
ATOM 648 C C . PRO A 1 88 ? -27.107 19.376 42.287 1.00 69.25 88 PRO A C 1
ATOM 650 O O . PRO A 1 88 ? -26.505 18.301 42.296 1.00 69.25 88 PRO A O 1
ATOM 653 N N . LYS A 1 89 ? -27.458 20.006 43.414 1.00 64.69 89 LYS A N 1
ATOM 654 C CA . LYS A 1 89 ? -27.204 19.462 44.753 1.00 64.69 89 LYS A CA 1
ATOM 655 C C . LYS A 1 89 ? -28.082 18.231 44.985 1.00 64.69 89 LYS A C 1
ATOM 657 O O . LYS A 1 89 ? -29.177 18.339 45.531 1.00 64.69 89 LYS A O 1
ATOM 662 N N . PHE A 1 90 ? -27.595 17.059 44.588 1.00 63.91 90 PHE A N 1
ATOM 663 C CA . PHE A 1 90 ? -28.193 15.788 44.977 1.00 63.91 90 PHE A CA 1
ATOM 664 C C . PHE A 1 90 ? -27.879 15.522 46.452 1.00 63.91 90 PHE A C 1
ATOM 666 O O . PHE A 1 90 ? -26.850 14.941 46.793 1.00 63.91 90 PHE A O 1
ATOM 673 N N . SER A 1 91 ? -28.757 15.981 47.342 1.00 58.75 91 SER A N 1
ATOM 674 C CA . SER A 1 91 ? -28.780 15.522 48.728 1.00 58.75 91 SER A CA 1
ATOM 675 C C . SER A 1 91 ? -29.439 14.137 48.764 1.00 58.75 91 SER A C 1
ATOM 677 O O . SER A 1 91 ? -30.654 14.067 48.547 1.00 58.75 91 SER A O 1
ATOM 679 N N . PRO A 1 92 ? -28.702 13.037 49.017 1.00 66.19 92 PRO A N 1
ATOM 680 C CA . PRO A 1 92 ? -29.342 11.746 49.234 1.00 66.19 92 PRO A CA 1
ATOM 681 C C . PRO A 1 92 ? -30.285 11.860 50.444 1.00 66.19 92 PRO A C 1
ATOM 683 O O . PRO A 1 92 ? -29.918 12.510 51.429 1.00 66.19 92 PRO A O 1
ATOM 686 N N . PRO A 1 93 ? -31.497 11.279 50.391 1.00 67.56 93 PRO A N 1
ATOM 687 C CA . PRO A 1 93 ? -32.435 11.360 51.501 1.00 67.56 93 PRO A CA 1
ATOM 688 C C . PRO A 1 93 ? -31.798 10.751 52.751 1.00 67.56 93 PRO A C 1
ATOM 690 O O . PRO A 1 93 ? -31.278 9.635 52.710 1.00 67.56 93 PRO A O 1
ATOM 693 N N . ALA A 1 94 ? -31.829 11.499 53.855 1.00 60.00 94 ALA A N 1
ATOM 694 C CA . ALA A 1 94 ? -31.357 11.010 55.140 1.00 60.00 94 ALA A CA 1
ATOM 695 C C . ALA A 1 94 ? -32.136 9.738 55.495 1.00 60.00 94 ALA A C 1
ATOM 697 O O . ALA A 1 94 ? -33.366 9.764 55.566 1.00 60.00 94 ALA A O 1
ATOM 698 N N . ALA A 1 95 ? -31.421 8.628 55.689 1.00 60.62 95 ALA A N 1
ATOM 699 C CA . ALA A 1 95 ? -32.033 7.403 56.175 1.00 60.62 95 ALA A CA 1
ATOM 700 C C . ALA A 1 95 ? -32.697 7.706 57.531 1.00 60.62 95 ALA A C 1
ATOM 702 O O . ALA A 1 95 ? -32.022 8.265 58.401 1.00 60.62 95 ALA A O 1
ATOM 703 N N . PRO A 1 96 ? -33.993 7.396 57.718 1.00 56.62 96 PRO A N 1
ATOM 704 C CA . PRO A 1 96 ? -34.661 7.640 58.984 1.00 56.62 96 PRO A CA 1
ATOM 705 C C . PRO A 1 96 ? -34.056 6.717 60.040 1.00 56.62 96 PRO A C 1
ATOM 707 O O . PRO A 1 96 ? -34.300 5.511 60.048 1.00 56.62 96 PRO A O 1
ATOM 710 N N . VAL A 1 97 ? -33.240 7.300 60.913 1.00 62.53 97 VAL A N 1
ATOM 711 C CA . VAL A 1 97 ? -32.850 6.666 62.167 1.00 62.53 97 VAL A CA 1
ATOM 712 C C . VAL A 1 97 ? -34.025 6.739 63.145 1.00 62.53 97 VAL A C 1
ATOM 714 O O . VAL A 1 97 ? -34.750 7.731 63.189 1.00 62.53 97 VAL A O 1
ATOM 717 N N . ASP A 1 98 ? -34.172 5.665 63.918 1.00 53.66 98 ASP A N 1
ATOM 718 C CA . ASP A 1 98 ? -34.950 5.573 65.157 1.00 53.66 98 ASP A CA 1
ATOM 719 C C . ASP A 1 98 ? -36.488 5.557 65.046 1.00 53.66 98 ASP A C 1
ATOM 721 O O . ASP A 1 98 ? -37.184 6.545 65.276 1.00 53.66 98 ASP A O 1
ATOM 725 N N . ALA A 1 99 ? -37.031 4.351 64.832 1.00 58.31 99 ALA A N 1
ATOM 726 C CA . ALA A 1 99 ? -38.415 4.013 65.178 1.00 58.31 99 ALA A CA 1
ATOM 727 C C . ALA A 1 99 ? -38.589 2.552 65.652 1.00 58.31 99 ALA A C 1
ATOM 729 O O . ALA A 1 99 ? -39.618 1.940 65.380 1.00 58.31 99 ALA A O 1
ATOM 730 N N . GLU A 1 100 ? -37.620 1.992 66.389 1.00 53.28 100 GLU A N 1
ATOM 731 C CA . GLU A 1 100 ? -37.822 0.722 67.105 1.00 53.28 100 GLU A CA 1
ATOM 732 C C . GLU A 1 100 ? -37.557 0.891 68.603 1.00 53.28 100 GLU A C 1
ATOM 734 O O . GLU A 1 100 ? -36.447 0.759 69.112 1.00 53.28 100 GLU A O 1
ATOM 739 N N . SER A 1 101 ? -38.633 1.225 69.313 1.00 58.59 101 SER A N 1
ATOM 740 C CA . SER A 1 101 ? -38.709 1.170 70.764 1.00 58.59 101 SER A CA 1
ATOM 741 C C . SER A 1 101 ? -39.968 0.404 71.146 1.00 58.59 101 SER A C 1
ATOM 743 O O . SER A 1 101 ? -41.069 0.796 70.757 1.00 58.59 101 SER A O 1
ATOM 745 N N . LYS A 1 102 ? -39.769 -0.612 71.996 1.00 47.59 102 LYS A N 1
ATOM 746 C CA . LYS A 1 102 ? -40.758 -1.233 72.890 1.00 47.59 102 LYS A CA 1
ATOM 747 C C . LYS A 1 102 ? -41.604 -2.405 72.354 1.00 47.59 102 LYS A C 1
ATOM 749 O O . LYS A 1 102 ? -42.739 -2.226 71.915 1.00 47.59 102 LYS A O 1
ATOM 754 N N . ALA A 1 103 ? -41.110 -3.613 72.632 1.00 44.81 103 ALA A N 1
ATOM 755 C CA . ALA A 1 103 ? -41.890 -4.706 73.223 1.00 44.81 103 ALA A CA 1
ATOM 756 C C . ALA A 1 103 ? -41.025 -5.398 74.291 1.00 44.81 103 ALA A C 1
ATOM 758 O O . ALA A 1 103 ? -39.869 -5.731 73.952 1.00 44.81 103 ALA A O 1
#

InterPro domains:
  IPR003369 Sec-independent protein translocase protein TatA/B/E [PF02416] (7-51)